Protein AF-A0A7C1J223-F1 (afdb_monomer_lite)

Secondary structure (DSSP, 8-state):
--EEEEESSSSTTSEEEEEEETT---EEEEEETTEEEEEETTTTEEEEEEGGG-----STTTTTPPPP----

Sequence (72 aa):
MQTTLAYWAPDINTLTTVLLPGGSSWWVTDAQNGFYQLWITCEANLVWVPAALVEPNYDAVWQGALLPPAGN

Structure (mmCIF, N/CA/C/O backbone):
data_AF-A0A7C1J223-F1
#
_entry.id   AF-A0A7C1J223-F1
#
loop_
_atom_site.group_PDB
_atom_site.id
_atom_site.type_symbol
_atom_site.label_atom_id
_atom_site.label_alt_id
_atom_site.label_comp_id
_atom_site.label_asym_id
_atom_site.label_entity_id
_atom_site.label_seq_id
_atom_site.pdbx_PDB_ins_code
_atom_site.Cartn_x
_atom_site.Cartn_y
_atom_site.Cartn_z
_atom_site.occupancy
_atom_site.B_iso_or_equiv
_atom_site.auth_seq_id
_atom_site.auth_comp_id
_atom_site.auth_asym_id
_atom_site.auth_atom_id
_atom_site.pdbx_PDB_model_num
ATOM 1 N N . MET A 1 1 ? 12.850 15.712 -2.637 1.00 58.44 1 MET A N 1
ATOM 2 C CA . MET A 1 1 ? 11.721 14.812 -2.948 1.00 58.44 1 MET A CA 1
ATOM 3 C C . MET A 1 1 ? 11.898 13.579 -2.085 1.00 58.44 1 MET A C 1
ATOM 5 O O . MET A 1 1 ? 12.933 12.939 -2.206 1.00 58.44 1 MET A O 1
ATOM 9 N N . GLN A 1 2 ? 10.994 13.334 -1.138 1.00 82.94 2 GLN A N 1
ATOM 10 C CA . GLN A 1 2 ? 11.072 12.172 -0.249 1.00 82.94 2 GLN A CA 1
ATOM 11 C C . GLN A 1 2 ? 10.461 10.969 -0.971 1.00 82.94 2 GLN A C 1
ATOM 13 O O . GLN A 1 2 ? 9.405 11.110 -1.581 1.00 82.94 2 GLN A O 1
ATOM 18 N N . THR A 1 3 ? 11.130 9.821 -0.958 1.00 89.44 3 THR A N 1
ATOM 19 C CA . THR A 1 3 ? 10.576 8.554 -1.453 1.00 89.44 3 THR A CA 1
ATOM 20 C C . THR A 1 3 ? 10.201 7.669 -0.273 1.00 89.44 3 THR A C 1
ATOM 22 O O . THR A 1 3 ? 10.764 7.819 0.814 1.00 89.44 3 THR A O 1
ATOM 25 N N . THR A 1 4 ? 9.272 6.739 -0.489 1.00 90.00 4 THR A N 1
ATOM 26 C CA . THR A 1 4 ? 9.011 5.660 0.468 1.00 90.00 4 THR A CA 1
ATOM 27 C C . THR A 1 4 ? 9.201 4.295 -0.176 1.00 90.00 4 THR A C 1
ATOM 29 O O . THR A 1 4 ? 8.961 4.126 -1.374 1.00 90.00 4 THR A O 1
ATOM 32 N N . LEU A 1 5 ? 9.661 3.335 0.623 1.00 92.25 5 LEU A N 1
ATOM 33 C CA . LEU A 1 5 ? 9.754 1.933 0.228 1.00 92.25 5 LEU A CA 1
ATOM 34 C C . LEU A 1 5 ? 8.381 1.277 0.343 1.00 92.25 5 LEU A C 1
ATOM 36 O O . LEU A 1 5 ? 7.662 1.499 1.319 1.00 92.25 5 LEU A O 1
ATOM 40 N N . ALA A 1 6 ? 8.043 0.458 -0.648 1.00 93.69 6 ALA A N 1
ATOM 41 C CA . ALA A 1 6 ? 6.850 -0.372 -0.607 1.00 93.69 6 ALA A CA 1
ATOM 42 C C . ALA A 1 6 ? 7.172 -1.799 -0.128 1.00 93.69 6 ALA A C 1
ATOM 44 O O . ALA A 1 6 ? 8.333 -2.228 -0.138 1.00 93.69 6 ALA A O 1
ATOM 45 N N . TYR A 1 7 ? 6.133 -2.547 0.234 1.00 95.06 7 TYR A N 1
ATOM 46 C CA . TYR A 1 7 ? 6.201 -3.900 0.790 1.00 95.06 7 TYR A CA 1
ATOM 47 C C . TYR A 1 7 ? 5.318 -4.871 -0.012 1.00 95.06 7 TYR A C 1
ATOM 49 O O . TYR A 1 7 ? 4.306 -4.469 -0.586 1.00 95.06 7 TYR A O 1
ATOM 57 N N . TRP A 1 8 ? 5.690 -6.151 -0.081 1.00 93.81 8 TRP A N 1
ATOM 58 C CA . TRP A 1 8 ? 4.901 -7.180 -0.777 1.00 93.81 8 TRP A CA 1
ATOM 59 C C . TRP A 1 8 ? 3.689 -7.647 0.040 1.00 93.81 8 TRP A C 1
ATOM 61 O O . TRP A 1 8 ? 2.718 -8.148 -0.523 1.00 93.81 8 TRP A O 1
ATOM 71 N N . ALA A 1 9 ? 3.723 -7.445 1.355 1.00 94.62 9 ALA A N 1
ATOM 72 C CA . ALA A 1 9 ? 2.650 -7.726 2.301 1.00 94.62 9 ALA A CA 1
ATOM 73 C C . ALA A 1 9 ? 2.527 -6.552 3.300 1.00 94.62 9 ALA A C 1
ATOM 75 O O . ALA A 1 9 ? 3.430 -5.712 3.349 1.00 94.62 9 ALA A O 1
ATOM 76 N N . PRO A 1 10 ? 1.459 -6.460 4.116 1.00 95.25 10 PRO A N 1
ATOM 77 C CA . PRO A 1 10 ? 1.343 -5.453 5.179 1.00 95.25 10 PRO A CA 1
ATOM 78 C C . PRO A 1 10 ? 2.255 -5.793 6.380 1.00 95.25 10 PRO A C 1
ATOM 80 O O . PRO A 1 10 ? 1.796 -5.999 7.502 1.00 95.25 10 PRO A O 1
ATOM 83 N N . ASP A 1 11 ? 3.553 -5.942 6.117 1.00 94.25 11 ASP A N 1
ATOM 84 C CA . ASP A 1 11 ? 4.583 -6.338 7.074 1.00 94.25 11 ASP A CA 1
ATOM 85 C C . ASP A 1 11 ? 5.917 -5.692 6.679 1.00 94.25 11 ASP A C 1
ATOM 87 O O . ASP A 1 11 ? 6.396 -5.841 5.548 1.00 94.25 11 ASP A O 1
ATOM 91 N N . ILE A 1 12 ? 6.552 -5.022 7.644 1.00 91.88 12 ILE A N 1
ATOM 92 C CA . ILE A 1 12 ? 7.842 -4.342 7.484 1.00 91.88 12 ILE A CA 1
ATOM 93 C C . ILE A 1 12 ? 8.987 -5.281 7.065 1.00 91.88 12 ILE A C 1
ATOM 95 O O . ILE A 1 12 ? 9.982 -4.833 6.500 1.00 91.88 12 ILE A O 1
ATOM 99 N N . ASN A 1 13 ? 8.852 -6.587 7.292 1.00 94.25 13 ASN A N 1
ATOM 100 C CA . ASN A 1 13 ? 9.845 -7.587 6.907 1.00 94.25 13 ASN A CA 1
ATOM 101 C C . ASN A 1 13 ? 9.729 -8.021 5.435 1.00 94.25 13 ASN A C 1
ATOM 103 O O . ASN A 1 13 ? 10.569 -8.776 4.950 1.00 94.25 13 ASN A O 1
ATOM 107 N N . THR A 1 14 ? 8.719 -7.539 4.701 1.00 92.94 14 THR A N 1
ATOM 108 C CA . THR A 1 14 ? 8.450 -7.919 3.300 1.00 92.94 14 THR A CA 1
ATOM 109 C C . THR A 1 14 ? 8.829 -6.824 2.301 1.00 92.94 14 THR A C 1
ATOM 111 O O . THR A 1 14 ? 8.095 -6.528 1.361 1.00 92.94 14 THR A O 1
ATOM 114 N N . LEU A 1 15 ? 9.985 -6.193 2.514 1.00 92.00 15 LEU A N 1
ATOM 115 C CA . LEU A 1 15 ? 10.487 -5.087 1.691 1.00 92.00 15 LEU A CA 1
ATOM 116 C C . LEU A 1 15 ? 10.555 -5.436 0.195 1.00 92.00 15 LEU A C 1
ATOM 118 O O . LEU A 1 15 ? 10.975 -6.527 -0.196 1.00 92.00 15 LEU A O 1
ATOM 122 N N . THR A 1 16 ? 10.201 -4.462 -0.643 1.00 89.69 16 THR A N 1
ATOM 123 C CA . THR A 1 16 ? 10.391 -4.521 -2.100 1.00 89.69 16 THR A CA 1
ATOM 124 C C . THR A 1 16 ? 11.570 -3.650 -2.547 1.00 89.69 16 THR A C 1
ATOM 126 O O . THR A 1 16 ? 12.143 -2.892 -1.766 1.00 89.69 16 THR A O 1
ATOM 129 N N . THR A 1 17 ? 11.907 -3.707 -3.839 1.00 89.31 17 THR A N 1
ATOM 130 C CA . THR A 1 17 ? 12.780 -2.718 -4.498 1.00 89.31 17 THR A CA 1
ATOM 131 C C . THR A 1 17 ? 12.003 -1.531 -5.080 1.00 89.31 17 THR A C 1
ATOM 133 O O . THR A 1 17 ? 12.588 -0.689 -5.760 1.00 89.31 17 THR A O 1
ATOM 136 N N . VAL A 1 18 ? 10.684 -1.467 -4.867 1.00 89.31 18 VAL A N 1
ATOM 137 C CA . VAL A 1 18 ? 9.815 -0.417 -5.406 1.00 89.31 18 VAL A CA 1
ATOM 138 C C . VAL A 1 18 ? 9.905 0.815 -4.511 1.00 89.31 18 VAL A C 1
ATOM 140 O O . VAL A 1 18 ? 9.612 0.767 -3.315 1.00 89.31 18 VAL A O 1
ATOM 143 N N . LEU A 1 19 ? 10.301 1.932 -5.120 1.00 91.50 19 LEU A N 1
ATOM 144 C CA . LEU A 1 19 ? 10.334 3.246 -4.492 1.00 91.50 19 LEU A CA 1
ATOM 145 C C . LEU A 1 19 ? 9.214 4.106 -5.061 1.00 91.50 19 LEU A C 1
ATOM 147 O O . LEU A 1 19 ? 9.151 4.340 -6.268 1.00 91.50 19 LEU A O 1
ATOM 151 N N . LEU A 1 20 ? 8.358 4.607 -4.178 1.00 90.31 20 LEU A N 1
ATOM 152 C CA . LEU A 1 20 ? 7.250 5.478 -4.542 1.00 90.31 20 LEU A CA 1
ATOM 153 C C . LEU A 1 20 ? 7.647 6.940 -4.290 1.00 90.31 20 LEU A C 1
ATOM 155 O O . LEU A 1 20 ? 8.126 7.259 -3.194 1.00 90.31 20 LEU A O 1
ATOM 159 N N . PRO A 1 21 ? 7.485 7.838 -5.277 1.00 90.44 21 PRO A N 1
ATOM 160 C CA . PRO A 1 21 ? 7.781 9.253 -5.099 1.00 90.44 21 PRO A CA 1
ATOM 161 C C . PRO A 1 21 ? 6.725 9.917 -4.209 1.00 90.44 21 PRO A C 1
ATOM 163 O O . PRO A 1 21 ? 5.528 9.778 -4.445 1.00 90.44 21 PRO A O 1
ATOM 166 N N . GLY A 1 22 ? 7.147 10.679 -3.204 1.00 90.06 22 GLY A N 1
ATOM 167 C CA . GLY A 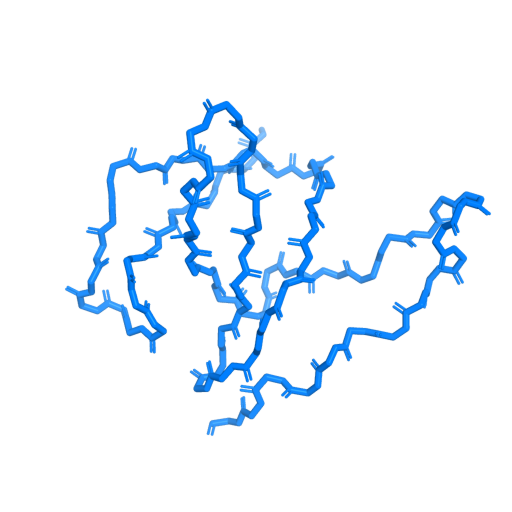1 22 ? 6.238 11.505 -2.410 1.00 90.06 22 GLY A CA 1
ATOM 168 C C . GLY A 1 22 ? 5.545 12.574 -3.261 1.00 90.06 22 GLY A C 1
ATOM 169 O O . GLY A 1 22 ? 6.109 13.056 -4.246 1.00 90.06 22 GLY A O 1
ATOM 170 N N . GLY A 1 23 ? 4.321 12.942 -2.875 1.00 88.69 23 GLY A N 1
ATOM 171 C CA . GLY A 1 23 ? 3.479 13.884 -3.623 1.00 88.69 23 GLY A CA 1
ATOM 172 C C . GLY A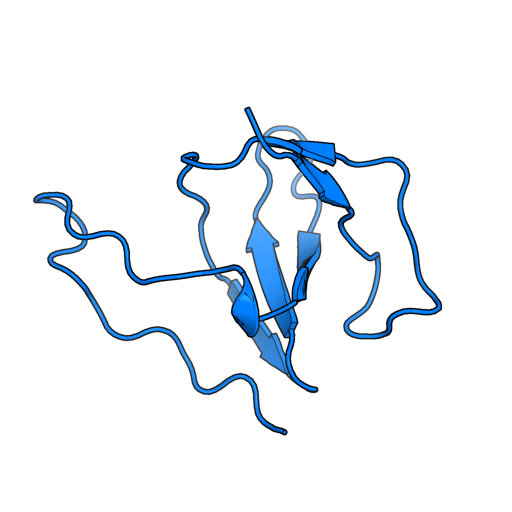 1 23 ? 2.817 13.291 -4.872 1.00 88.69 23 GLY A C 1
ATOM 173 O O . GLY A 1 23 ? 2.269 14.038 -5.677 1.00 88.69 23 GLY A O 1
ATOM 174 N N . SER A 1 24 ? 2.880 11.969 -5.053 1.00 88.06 24 SER A N 1
ATOM 175 C CA . SER A 1 24 ? 2.118 11.255 -6.080 1.00 88.06 24 SER A CA 1
ATOM 176 C C . SER A 1 24 ? 0.817 10.692 -5.508 1.00 88.06 24 SER A C 1
ATOM 178 O O . SER A 1 24 ? 0.741 10.368 -4.322 1.00 88.06 24 SER A O 1
ATOM 180 N N . SER A 1 25 ? -0.196 10.563 -6.363 1.00 88.75 25 SER A N 1
ATOM 181 C CA . SER A 1 25 ? -1.502 10.012 -5.992 1.00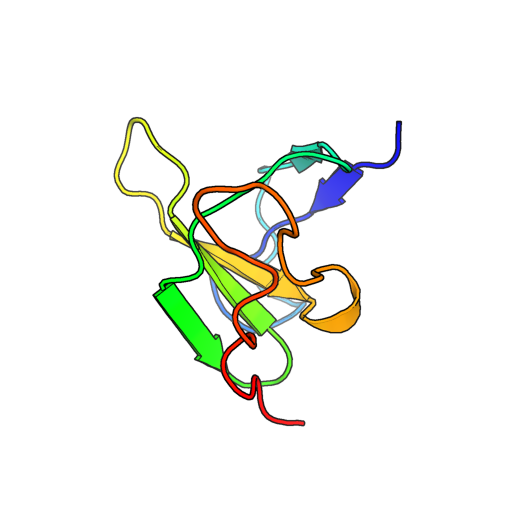 88.75 25 SER A CA 1
ATOM 182 C C . SER A 1 25 ? -1.654 8.594 -6.534 1.00 88.75 25 SER A C 1
ATOM 184 O O . SER A 1 25 ? -1.390 8.344 -7.711 1.00 88.75 25 SER A O 1
ATOM 186 N N . TRP A 1 26 ? -2.120 7.679 -5.684 1.00 89.44 26 TRP A N 1
ATOM 187 C CA . TRP A 1 26 ? -2.315 6.263 -6.001 1.00 89.44 26 TRP A CA 1
ATOM 188 C C . TRP A 1 26 ? -3.708 5.797 -5.585 1.00 89.44 26 TRP A C 1
ATOM 190 O O . TRP A 1 26 ? -4.326 6.375 -4.692 1.00 89.44 26 TRP A O 1
ATOM 200 N N . TRP A 1 27 ? -4.187 4.724 -6.212 1.00 89.00 27 TRP A N 1
ATOM 201 C CA . TRP A 1 27 ? -5.439 4.082 -5.824 1.00 89.00 27 TRP A CA 1
ATOM 202 C C . TRP A 1 27 ? -5.206 3.141 -4.646 1.00 89.00 27 TRP A C 1
ATOM 204 O O . TRP A 1 27 ? -4.454 2.174 -4.772 1.00 89.00 27 TRP A O 1
ATOM 214 N N . VAL A 1 28 ? -5.874 3.411 -3.523 1.00 91.50 28 VAL A N 1
ATOM 215 C CA . VAL A 1 28 ? -5.941 2.481 -2.391 1.00 91.50 28 VAL A CA 1
ATOM 216 C C . VAL A 1 28 ? -6.980 1.406 -2.696 1.00 91.50 28 VAL A C 1
ATOM 218 O O . VAL A 1 28 ? -8.096 1.710 -3.113 1.00 91.50 28 VAL A O 1
ATOM 221 N N . THR A 1 29 ? -6.597 0.150 -2.499 1.00 92.19 29 THR A N 1
ATOM 222 C CA . THR A 1 29 ? -7.417 -1.033 -2.809 1.00 92.19 29 THR A CA 1
ATOM 223 C C . THR A 1 29 ? -7.777 -1.845 -1.574 1.00 92.19 29 THR A C 1
ATOM 225 O O . THR A 1 29 ? -8.833 -2.471 -1.557 1.00 92.19 29 THR A O 1
ATOM 228 N N . ASP A 1 30 ? -6.940 -1.792 -0.537 1.00 93.62 30 ASP A N 1
ATOM 229 C CA . ASP A 1 30 ? -7.138 -2.498 0.726 1.00 93.62 30 ASP A CA 1
ATOM 230 C C . ASP A 1 30 ? -6.386 -1.792 1.870 1.00 93.62 30 ASP A C 1
ATOM 232 O O . ASP A 1 30 ? -5.526 -0.934 1.628 1.00 93.62 30 ASP A O 1
ATOM 236 N N . ALA A 1 31 ? -6.715 -2.133 3.117 1.00 95.19 31 ALA A N 1
ATOM 237 C CA . ALA A 1 31 ? -6.120 -1.557 4.315 1.00 95.19 31 ALA A CA 1
ATOM 238 C C . ALA A 1 31 ? -6.089 -2.571 5.471 1.00 95.19 31 ALA A C 1
ATOM 240 O O . ALA A 1 31 ? -7.129 -3.065 5.900 1.00 95.19 31 ALA A O 1
ATOM 241 N N . GLN A 1 32 ? -4.896 -2.873 5.990 1.00 94.88 32 GLN A N 1
ATOM 242 C CA . GLN A 1 32 ? -4.707 -3.841 7.080 1.00 94.88 32 GLN A CA 1
ATOM 243 C C . GLN A 1 32 ? -3.351 -3.663 7.774 1.00 94.88 32 GLN A C 1
ATOM 245 O O . GLN A 1 32 ? -2.372 -3.258 7.146 1.00 94.88 32 GLN A O 1
ATOM 250 N N . ASN A 1 33 ? -3.294 -4.004 9.066 1.00 93.81 33 ASN A N 1
ATOM 251 C CA . ASN A 1 33 ? -2.102 -3.973 9.929 1.00 93.81 33 ASN A CA 1
ATOM 252 C C . ASN A 1 33 ? -1.297 -2.658 9.873 1.00 93.81 33 ASN A C 1
ATOM 254 O O . ASN A 1 33 ? -0.069 -2.677 9.938 1.00 93.81 33 ASN A O 1
ATOM 258 N N . GLY A 1 34 ? -1.964 -1.514 9.705 1.00 95.19 34 GLY A N 1
ATOM 259 C CA . GLY A 1 34 ? -1.296 -0.215 9.598 1.00 95.19 34 GLY A CA 1
ATOM 260 C C . GLY A 1 34 ? -0.690 0.077 8.220 1.00 95.19 34 GLY A C 1
ATOM 261 O O . GLY A 1 34 ? 0.137 0.983 8.095 1.00 95.19 34 GLY A O 1
ATOM 262 N N . PHE A 1 35 ? -1.104 -0.649 7.177 1.00 96.25 35 PHE A N 1
ATOM 263 C CA . PHE A 1 35 ? -0.687 -0.436 5.791 1.00 96.25 35 PHE A CA 1
ATOM 264 C C . PHE A 1 35 ? -1.878 -0.206 4.857 1.00 96.25 35 PHE A C 1
ATOM 266 O O . PHE A 1 35 ? -2.969 -0.733 5.072 1.00 96.25 35 PHE A O 1
ATOM 273 N N . TYR A 1 36 ? -1.629 0.526 3.770 1.00 96.31 36 TYR A N 1
ATOM 274 C CA . TYR A 1 36 ? -2.517 0.601 2.610 1.00 96.31 36 TYR A CA 1
ATOM 275 C C . TYR A 1 36 ? -1.947 -0.185 1.443 1.00 96.31 36 TYR A C 1
ATOM 277 O O . TYR A 1 36 ? -0.754 -0.079 1.152 1.00 96.31 36 TYR A O 1
ATOM 285 N N . GLN A 1 37 ? -2.809 -0.914 0.741 1.00 95.25 37 GLN A N 1
ATOM 286 C CA . GLN A 1 37 ? -2.476 -1.534 -0.531 1.00 95.25 37 GLN A CA 1
ATOM 287 C C . GLN A 1 37 ? -2.723 -0.550 -1.668 1.00 95.25 37 GLN A C 1
ATOM 289 O O . GLN A 1 37 ? -3.838 -0.057 -1.849 1.00 95.25 37 GLN A O 1
ATOM 294 N N . LEU A 1 38 ? -1.690 -0.295 -2.458 1.00 93.75 38 LEU A N 1
ATOM 295 C CA . LEU A 1 38 ? -1.724 0.583 -3.612 1.00 93.75 38 LEU A CA 1
ATOM 296 C C . LEU A 1 38 ? -1.753 -0.232 -4.900 1.00 93.75 38 LEU A C 1
ATOM 298 O O . LEU A 1 38 ? -0.945 -1.144 -5.089 1.00 93.75 38 LEU A O 1
ATOM 302 N N . TRP A 1 39 ? -2.633 0.163 -5.815 1.00 91.06 39 TRP A N 1
ATOM 303 C CA . TRP A 1 39 ? -2.578 -0.283 -7.201 1.00 91.06 39 TRP A CA 1
ATOM 304 C C . TRP A 1 39 ? -1.547 0.552 -7.960 1.00 91.06 39 TRP A C 1
ATOM 306 O O . TRP A 1 39 ? -1.801 1.714 -8.294 1.00 91.06 39 TRP A O 1
ATOM 316 N N . ILE A 1 40 ? -0.397 -0.045 -8.279 1.00 87.25 40 ILE A N 1
ATOM 317 C CA . ILE A 1 40 ? 0.607 0.573 -9.153 1.00 87.25 40 ILE A CA 1
ATOM 318 C C . ILE A 1 40 ? 0.383 0.087 -10.596 1.00 87.25 40 ILE A C 1
ATOM 320 O O . ILE A 1 40 ? 0.307 -1.109 -10.882 1.00 87.25 40 ILE A O 1
ATOM 324 N N . THR A 1 41 ? 0.160 1.017 -11.527 1.00 70.19 41 THR A N 1
ATOM 325 C CA . THR A 1 41 ? -0.214 0.677 -12.912 1.00 70.19 41 THR A CA 1
ATOM 326 C C . THR A 1 41 ? 0.955 0.075 -13.708 1.00 70.19 41 THR A C 1
ATOM 328 O O . THR A 1 41 ? 2.111 0.256 -13.343 1.00 70.19 41 THR A O 1
ATOM 331 N N . CYS A 1 42 ? 0.614 -0.574 -14.831 1.00 61.78 42 CYS A N 1
ATOM 332 C CA . CYS A 1 42 ? 1.431 -1.309 -15.822 1.00 61.78 42 CYS A CA 1
ATOM 333 C C . CYS A 1 42 ? 1.512 -2.835 -15.653 1.00 61.78 42 CYS A C 1
ATOM 335 O O . CYS A 1 42 ? 1.539 -3.520 -16.668 1.00 61.78 42 CYS A O 1
ATOM 337 N N . GLU A 1 43 ? 1.440 -3.386 -14.440 1.00 59.62 43 GLU A N 1
ATOM 338 C CA . GLU A 1 43 ? 1.532 -4.852 -14.238 1.00 59.62 43 GLU A CA 1
ATOM 339 C C . GLU A 1 43 ? 0.477 -5.419 -13.272 1.00 59.62 43 GLU A C 1
ATOM 341 O O . GLU A 1 43 ? 0.552 -6.581 -12.890 1.00 59.62 43 GLU A O 1
ATOM 346 N N . ALA A 1 44 ? -0.514 -4.612 -12.867 1.00 65.94 44 ALA A N 1
ATOM 347 C CA . ALA A 1 44 ? -1.448 -4.960 -11.784 1.00 65.94 44 ALA A CA 1
ATOM 348 C C . ALA A 1 44 ? -0.722 -5.383 -10.490 1.00 65.94 44 ALA A C 1
ATOM 350 O O . ALA A 1 44 ? -1.239 -6.164 -9.692 1.00 65.94 44 ALA A O 1
ATOM 351 N N . ASN A 1 45 ? 0.486 -4.851 -10.284 1.00 83.44 45 ASN A N 1
ATOM 352 C CA . ASN A 1 45 ? 1.240 -5.091 -9.072 1.00 83.44 45 ASN A CA 1
ATOM 353 C C . ASN A 1 45 ? 0.556 -4.337 -7.932 1.00 83.44 45 ASN A C 1
ATOM 355 O O . ASN A 1 45 ? 0.244 -3.148 -8.035 1.00 83.44 45 ASN A O 1
ATOM 359 N N . LEU A 1 46 ? 0.315 -5.057 -6.845 1.00 91.50 46 LEU A N 1
ATOM 360 C CA . LEU A 1 46 ? -0.198 -4.505 -5.607 1.00 91.50 46 LEU A CA 1
ATOM 361 C C . LEU A 1 46 ? 0.959 -4.448 -4.626 1.00 91.50 46 LEU A C 1
ATOM 363 O O . LEU A 1 46 ? 1.658 -5.441 -4.419 1.00 91.50 46 LEU A O 1
ATOM 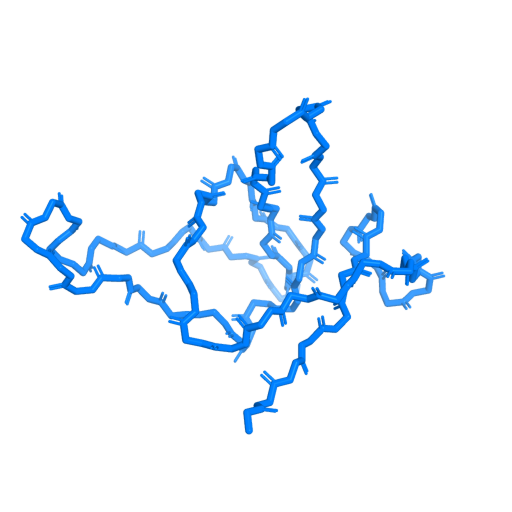367 N N . VAL A 1 47 ? 1.166 -3.281 -4.035 1.00 94.44 47 VAL A N 1
ATOM 368 C CA . VAL A 1 47 ? 2.208 -3.079 -3.030 1.00 94.44 47 VAL A CA 1
ATOM 369 C C . VAL A 1 47 ? 1.622 -2.395 -1.813 1.00 94.44 47 VAL A C 1
ATOM 371 O O . VAL A 1 47 ? 0.643 -1.664 -1.910 1.00 94.44 47 VAL A O 1
ATOM 374 N N . TRP A 1 48 ? 2.230 -2.622 -0.664 1.00 95.81 48 TRP A N 1
ATOM 375 C CA . TRP A 1 48 ? 1.798 -2.073 0.609 1.00 95.81 48 TRP A CA 1
ATOM 376 C C . TRP A 1 48 ? 2.695 -0.913 1.018 1.00 95.81 48 TRP A C 1
ATOM 378 O O . TRP A 1 48 ? 3.904 -0.952 0.800 1.00 95.81 48 TRP A O 1
ATOM 388 N N . VAL A 1 49 ? 2.116 0.115 1.628 1.00 95.19 49 VAL A N 1
ATOM 389 C CA . VAL A 1 49 ? 2.854 1.237 2.222 1.00 95.19 49 VAL A CA 1
ATOM 390 C C . VAL A 1 49 ? 2.340 1.532 3.626 1.00 95.19 49 VAL A C 1
ATOM 392 O O . VAL A 1 49 ? 1.153 1.319 3.880 1.00 95.19 49 VAL A O 1
ATOM 395 N N . PRO A 1 50 ? 3.184 2.040 4.541 1.00 95.25 50 PRO A N 1
ATOM 396 C CA . PRO A 1 50 ? 2.734 2.439 5.867 1.00 95.25 50 PRO A CA 1
ATOM 397 C C . PRO A 1 50 ? 1.637 3.501 5.771 1.00 95.25 50 PRO A C 1
ATOM 399 O O . PRO A 1 50 ? 1.818 4.535 5.122 1.00 95.25 50 PRO A O 1
ATOM 402 N N . ALA A 1 51 ? 0.514 3.269 6.449 1.00 94.25 51 ALA A N 1
ATOM 403 C CA . ALA A 1 51 ? -0.651 4.147 6.395 1.00 94.25 51 ALA A CA 1
ATOM 404 C C . ALA A 1 51 ? -0.343 5.566 6.899 1.00 94.25 51 ALA A C 1
ATOM 406 O O . ALA A 1 51 ? -0.902 6.533 6.396 1.00 94.25 51 ALA A O 1
ATOM 407 N N . ALA A 1 52 ? 0.611 5.704 7.827 1.00 92.06 52 ALA A N 1
ATOM 408 C CA . ALA A 1 52 ? 1.067 6.990 8.360 1.00 92.06 52 ALA A CA 1
ATOM 409 C C . ALA A 1 52 ? 1.709 7.925 7.313 1.00 92.06 52 ALA A C 1
ATOM 411 O O . ALA A 1 52 ? 1.940 9.095 7.606 1.00 92.06 52 ALA A O 1
ATOM 412 N N . LEU A 1 53 ? 2.031 7.417 6.119 1.00 91.81 53 LEU A N 1
ATOM 413 C CA . LEU A 1 53 ? 2.651 8.179 5.030 1.00 91.81 53 LEU A CA 1
ATOM 414 C C . LEU A 1 53 ? 1.662 8.560 3.921 1.00 91.81 53 LEU A C 1
ATOM 416 O O . LEU A 1 53 ? 2.073 9.150 2.924 1.00 91.81 53 LEU A O 1
ATOM 420 N N . VAL A 1 54 ? 0.388 8.188 4.061 1.00 91.38 54 VAL A N 1
ATOM 421 C CA . VAL A 1 54 ? -0.645 8.380 3.041 1.00 91.38 54 VAL A CA 1
ATOM 422 C C . VAL A 1 54 ? -1.746 9.267 3.601 1.00 91.38 54 VAL A C 1
ATOM 424 O O . VAL A 1 54 ? -2.240 9.048 4.705 1.00 91.38 54 VAL A O 1
ATOM 427 N N . GLU A 1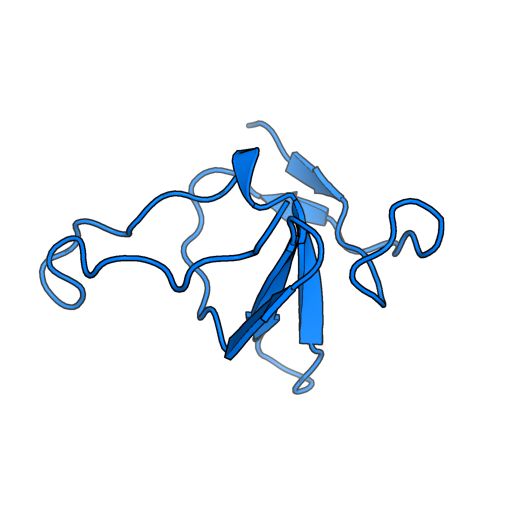 55 ? -2.160 10.249 2.810 1.00 90.12 55 GLU A N 1
ATOM 428 C CA . GLU A 1 55 ? -3.246 11.168 3.136 1.00 90.12 55 GLU A CA 1
ATOM 429 C C . GLU A 1 55 ? -4.316 11.171 2.032 1.00 90.12 55 GLU A C 1
ATOM 431 O O . GLU A 1 55 ? -4.027 10.779 0.895 1.00 90.12 55 GLU A O 1
ATOM 436 N N . PRO A 1 56 ? -5.560 11.581 2.342 1.00 88.00 56 PRO A N 1
ATOM 437 C CA . PRO A 1 56 ? -6.589 11.772 1.330 1.00 88.00 56 PRO A CA 1
ATOM 438 C C . PRO A 1 56 ? -6.132 12.713 0.213 1.00 88.00 56 PRO A C 1
ATOM 440 O O . PRO A 1 56 ? -5.539 13.762 0.466 1.00 88.00 56 PRO A O 1
ATOM 443 N N . ASN A 1 57 ? -6.477 12.375 -1.028 1.00 85.25 57 ASN A N 1
ATOM 444 C CA . ASN A 1 57 ? -6.291 13.282 -2.151 1.00 85.25 57 ASN A CA 1
ATOM 445 C C . ASN A 1 57 ? -7.452 14.293 -2.199 1.00 85.25 57 ASN A C 1
ATOM 447 O O . ASN A 1 57 ? -8.617 13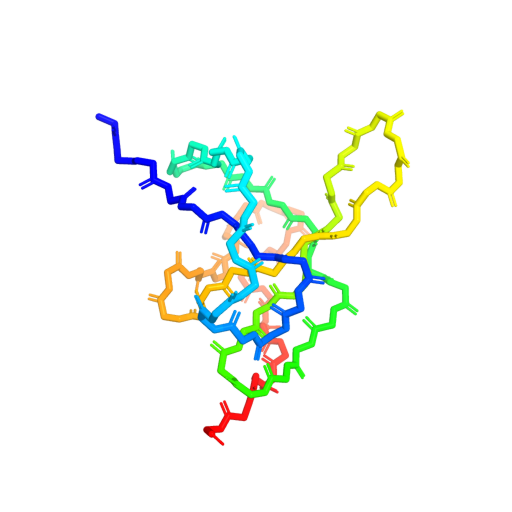.910 -2.311 1.00 85.25 57 ASN A O 1
ATOM 451 N N . TYR A 1 58 ? -7.130 15.585 -2.124 1.00 83.38 58 TYR A N 1
ATOM 452 C CA . TYR A 1 58 ? -8.098 16.688 -2.124 1.00 83.38 58 TYR A CA 1
ATOM 453 C C . TYR A 1 58 ? -8.383 17.272 -3.515 1.00 83.38 58 TYR A C 1
ATOM 455 O O . TYR A 1 58 ? -9.006 18.331 -3.617 1.00 83.38 58 TYR A O 1
ATOM 463 N N . ASP A 1 59 ? -7.929 16.630 -4.593 1.00 82.25 59 ASP A N 1
ATOM 464 C CA . ASP A 1 59 ? -8.297 17.065 -5.940 1.00 82.25 59 ASP A CA 1
ATOM 465 C C . ASP A 1 59 ? -9.817 16.970 -6.197 1.00 82.25 59 ASP A C 1
ATOM 467 O O . ASP A 1 59 ? -10.581 16.371 -5.436 1.00 82.25 59 ASP A O 1
ATOM 471 N N . ALA A 1 60 ? -10.277 17.592 -7.285 1.00 67.44 60 ALA A N 1
ATOM 472 C CA . ALA A 1 60 ? -11.704 17.718 -7.584 1.00 67.44 60 ALA A CA 1
ATOM 473 C C . ALA A 1 60 ? -12.426 16.376 -7.815 1.00 67.44 60 ALA A C 1
ATOM 475 O O . ALA A 1 60 ? -13.649 16.321 -7.672 1.00 67.44 60 ALA A O 1
ATOM 476 N N . VAL A 1 61 ? -11.694 15.320 -8.190 1.00 74.06 61 VAL A N 1
ATOM 477 C CA . VAL A 1 61 ? -12.254 13.987 -8.458 1.00 74.06 61 VAL A CA 1
ATOM 478 C C . VAL A 1 61 ? -12.495 13.249 -7.147 1.00 74.06 61 VAL A C 1
ATOM 480 O O . VAL A 1 61 ? -13.508 12.568 -6.999 1.00 74.06 61 VAL A O 1
ATOM 483 N N . TRP A 1 62 ? -11.589 13.418 -6.188 1.00 71.44 62 TRP A N 1
ATOM 484 C CA . TRP A 1 62 ? -11.590 12.672 -4.935 1.00 71.44 62 TRP A CA 1
ATOM 485 C C . TRP A 1 62 ? -12.192 13.423 -3.755 1.00 71.44 62 TRP A C 1
ATOM 487 O O . TRP A 1 62 ? -12.672 12.789 -2.820 1.00 71.44 62 TRP A O 1
ATOM 497 N N . GLN A 1 63 ? -12.189 14.757 -3.795 1.00 75.69 63 GLN A N 1
ATOM 498 C CA . GLN A 1 63 ? -12.786 15.654 -2.798 1.00 75.69 63 GLN A CA 1
ATOM 499 C C . GLN A 1 63 ? -12.383 15.349 -1.344 1.00 75.69 63 GLN A C 1
ATOM 501 O O . GLN A 1 63 ? -13.149 15.611 -0.419 1.00 75.69 63 GLN A O 1
ATOM 506 N N . GLY A 1 64 ? -11.190 14.789 -1.118 1.00 77.25 64 GLY A N 1
ATOM 507 C CA . GLY A 1 64 ? -10.746 14.402 0.220 1.00 77.25 64 GLY A CA 1
ATOM 508 C C . GLY A 1 64 ? -11.535 13.229 0.804 1.00 77.25 64 GLY A C 1
ATOM 509 O O . GLY A 1 64 ? -11.720 13.169 2.020 1.00 77.25 64 GLY A O 1
ATOM 510 N N . ALA A 1 65 ? -12.027 12.316 -0.042 1.00 83.31 65 ALA A N 1
ATOM 511 C CA . ALA A 1 65 ? -12.679 11.090 0.400 1.00 83.31 65 ALA A CA 1
ATOM 512 C C . ALA A 1 65 ? -11.841 10.385 1.478 1.00 83.31 65 ALA A C 1
ATOM 514 O O . ALA A 1 65 ? -10.619 10.259 1.361 1.00 83.31 65 ALA A O 1
ATOM 515 N N . LEU A 1 66 ? -12.514 9.942 2.543 1.00 84.62 66 LEU A N 1
ATOM 516 C CA . LEU A 1 66 ? -11.847 9.293 3.665 1.00 84.62 66 LEU A CA 1
ATOM 517 C C . LEU A 1 66 ? -11.164 8.005 3.205 1.00 84.62 66 LEU A C 1
ATOM 519 O O . LEU A 1 66 ? -11.756 7.192 2.494 1.00 84.62 66 LEU A O 1
ATOM 523 N N . LEU A 1 67 ? -9.927 7.816 3.661 1.00 86.56 67 LEU A N 1
ATOM 524 C CA . LEU A 1 67 ? -9.219 6.558 3.480 1.00 86.56 67 LEU A CA 1
ATOM 525 C C . LEU A 1 67 ? -9.860 5.462 4.349 1.00 86.56 67 LEU A C 1
ATOM 527 O O . LEU A 1 67 ? -10.374 5.760 5.435 1.00 86.56 67 LEU A O 1
ATOM 531 N N . PRO A 1 68 ? -9.836 4.197 3.895 1.00 87.19 68 PRO A N 1
ATOM 532 C CA . PRO A 1 68 ? -10.297 3.079 4.707 1.00 87.19 68 PRO A CA 1
ATOM 533 C C . PRO A 1 68 ? -9.499 2.984 6.021 1.00 87.19 68 PRO A C 1
ATOM 535 O O . PRO A 1 68 ? -8.335 3.370 6.071 1.00 87.19 68 PRO A O 1
ATOM 538 N N . PRO A 1 69 ? -10.081 2.468 7.111 1.00 87.19 69 PRO A N 1
ATOM 539 C CA . PRO A 1 69 ? -9.343 2.280 8.353 1.00 87.19 69 PRO A CA 1
ATOM 540 C C . PRO A 1 69 ? -8.311 1.154 8.188 1.00 87.19 69 PRO A C 1
ATOM 542 O O . PRO A 1 69 ? -8.682 -0.006 8.058 1.00 87.19 69 PRO A O 1
ATOM 545 N N . ALA A 1 70 ? -7.017 1.479 8.239 1.00 79.56 70 ALA A N 1
ATOM 546 C CA . ALA A 1 70 ? -5.937 0.495 8.076 1.00 79.56 70 ALA A CA 1
ATOM 547 C C . ALA A 1 70 ? -5.700 -0.429 9.286 1.00 79.56 70 ALA A C 1
ATOM 549 O O . ALA A 1 70 ? -4.876 -1.340 9.204 1.00 79.56 70 ALA A O 1
ATOM 550 N N . GLY A 1 71 ? -6.412 -0.215 10.397 1.00 70.56 71 GLY A N 1
ATOM 551 C CA . GLY A 1 71 ? -6.165 -0.913 11.662 1.00 70.56 71 GLY A CA 1
ATOM 552 C C . GLY A 1 71 ? -4.836 -0.506 12.315 1.00 70.56 71 GLY A C 1
ATOM 553 O O . GLY A 1 71 ? -3.965 0.070 11.664 1.00 70.56 71 GLY A O 1
ATOM 554 N N . ASN A 1 72 ? -4.716 -0.777 13.616 1.00 51.78 72 ASN A N 1
ATOM 555 C CA . ASN A 1 72 ? -3.451 -0.700 14.357 1.00 51.78 72 ASN A CA 1
ATOM 556 C C . ASN A 1 72 ? -2.809 -2.082 14.426 1.00 51.78 72 ASN A C 1
ATOM 558 O O . ASN A 1 72 ? -3.583 -3.053 14.595 1.00 51.78 72 ASN A O 1
#

pLDDT: mean 86.8, std 10.03, range [51.78, 96.31]

Radius of gyration: 11.78 Å; chains: 1; bounding box: 26×26×30 Å

Foldseek 3Di:
DDWFWWALDLDPVRTDPDIHDPPDDFDFDDAEPQWTWTQDPDPSRITIDGVVRDFFDCDPVRNRPDDDPNDD